Protein AF-A0A202DBT3-F1 (afdb_monomer)

Nearest PDB structures (foldseek):
  5vqg-assembly1_A  TM=6.626E-01  e=3.355E+00  Bombyx mori
  7zi4-assembly1_D  TM=5.264E-01  e=2.955E+00  Homo sapiens
  6azi-assembly1_A  TM=3.205E-01  e=9.869E+00  Enterobacter cloacae subsp. cloacae ATCC 13047

Solvent-accessible surface area (backbone atoms only — not comparable to full-atom values): 6291 Å² total; per-residue (Å²): 127,62,64,45,69,50,96,78,48,96,52,72,24,64,43,65,65,55,47,73,66,34,89,42,49,41,86,74,48,72,48,81,28,92,92,41,78,60,69,13,31,38,32,26,36,40,54,51,101,83,35,79,46,77,45,79,41,60,42,59,84,50,49,92,78,52,94,69,87,85,59,94,45,82,46,83,91,40,95,85,49,86,58,41,93,79,36,94,84,50,82,65,80,64,95,58,93,73

Secondary structure (DSSP, 8-state):
--SEE-SSSS-EESSHHHHHH-TTEEEEEEE--SS-TTS-EEEEEEEETTEEEEEEEEGGGGGGG--SPPPS---TT-TT---GGG-TT--SPPSS--

Radius of gyration: 15.81 Å; Cα contacts (8 Å, |Δi|>4): 130; chains: 1; bounding box: 37×28×42 Å

Sequence (98 aa):
MPFKECTNCDAVWEKREDFLQDPYVLLVGYQVNYGDLNAGLFIFNHDTEACGTSLGLEAEKFTDMHEGSIFETQRVDAVDCPGYCDHKKMLDACHRQC

Mean predicted aligned error: 5.94 Å

Structure (mmCIF, N/CA/C/O backbone):
data_AF-A0A202DBT3-F1
#
_entry.id   AF-A0A202DBT3-F1
#
loop_
_atom_site.group_PDB
_atom_site.id
_atom_site.type_symbol
_atom_site.label_atom_id
_atom_site.label_alt_id
_atom_site.label_comp_id
_atom_site.label_asym_id
_atom_site.label_entity_id
_atom_site.label_seq_id
_atom_site.pdbx_PDB_ins_code
_atom_site.Cartn_x
_atom_site.Cartn_y
_atom_site.Cartn_z
_atom_site.occupancy
_atom_site.B_iso_or_equiv
_atom_site.auth_seq_id
_atom_site.auth_comp_id
_atom_site.auth_asym_id
_atom_site.auth_atom_id
_atom_site.pdbx_PDB_model_num
ATOM 1 N N . MET A 1 1 ? 0.471 13.466 14.879 1.00 82.31 1 MET A N 1
ATOM 2 C CA . MET A 1 1 ? -0.599 13.159 13.911 1.00 82.31 1 MET A CA 1
ATOM 3 C C . MET A 1 1 ? -0.635 11.651 13.791 1.00 82.31 1 MET A C 1
ATOM 5 O O . MET A 1 1 ? 0.459 11.087 13.801 1.00 82.31 1 MET A O 1
ATOM 9 N N . PRO A 1 2 ? -1.820 11.027 13.750 1.00 93.31 2 PRO A N 1
ATOM 10 C CA . PRO A 1 2 ? -1.914 9.582 13.598 1.00 93.31 2 PRO A CA 1
ATOM 11 C C . PRO A 1 2 ? -1.334 9.155 12.250 1.00 93.31 2 PRO A C 1
ATOM 13 O O . PRO A 1 2 ? -1.299 9.938 11.295 1.00 93.31 2 PRO A O 1
ATOM 16 N N . PHE A 1 3 ? -0.863 7.915 12.178 1.00 95.75 3 PHE A N 1
ATOM 17 C CA . PHE A 1 3 ? -0.342 7.337 10.946 1.00 95.75 3 PHE A CA 1
ATOM 18 C C . PHE A 1 3 ? -1.427 7.242 9.864 1.00 95.75 3 PHE A C 1
ATOM 20 O O . PHE A 1 3 ? -1.191 7.619 8.711 1.00 95.75 3 PHE A O 1
ATOM 27 N N . LYS A 1 4 ? -2.619 6.756 10.231 1.00 95.75 4 LYS A N 1
ATOM 28 C CA . LYS A 1 4 ? -3.769 6.661 9.330 1.00 95.75 4 LYS A CA 1
ATOM 29 C C . LYS A 1 4 ? -5.076 6.770 10.107 1.00 95.75 4 LYS A C 1
ATOM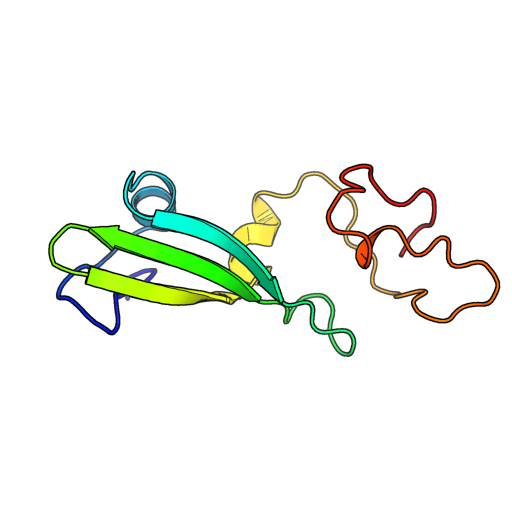 31 O O . LYS A 1 4 ? -5.204 6.247 11.207 1.00 95.75 4 LYS A O 1
ATOM 36 N N . GLU A 1 5 ? -6.062 7.393 9.481 1.00 96.75 5 GLU A N 1
ATOM 37 C CA . GLU A 1 5 ? -7.454 7.391 9.924 1.00 96.75 5 GLU A CA 1
ATOM 38 C C . GLU A 1 5 ? -8.308 6.749 8.828 1.00 96.75 5 GLU A C 1
ATOM 40 O O . GLU A 1 5 ? -8.072 6.963 7.628 1.00 96.75 5 GLU A O 1
ATOM 45 N N . CYS A 1 6 ? -9.273 5.924 9.227 1.00 96.06 6 CYS A N 1
ATOM 46 C CA . CYS A 1 6 ? -10.240 5.368 8.298 1.00 96.06 6 CYS A CA 1
ATOM 47 C C . CYS A 1 6 ? -11.209 6.470 7.858 1.00 96.06 6 CYS A C 1
ATOM 49 O O . CYS A 1 6 ? -11.776 7.185 8.674 1.00 96.06 6 CYS A O 1
ATOM 51 N N . THR A 1 7 ? -11.449 6.5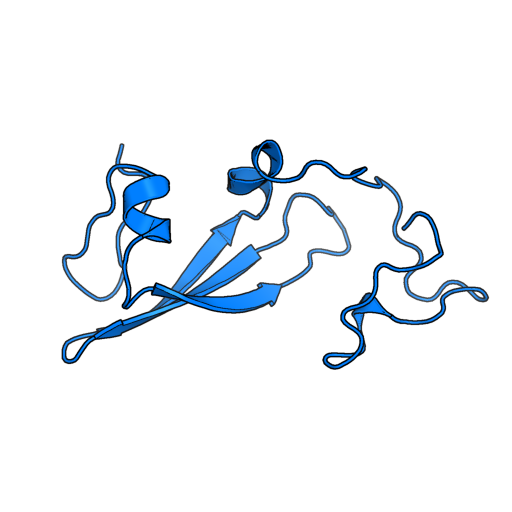97 6.556 1.00 93.19 7 THR A N 1
ATOM 52 C CA . THR A 1 7 ? -12.370 7.615 6.023 1.00 93.19 7 THR A CA 1
ATOM 53 C C . THR A 1 7 ? -13.844 7.228 6.145 1.00 93.19 7 THR A C 1
ATOM 55 O O . THR A 1 7 ? -14.711 8.047 5.851 1.00 93.19 7 THR A O 1
ATOM 58 N N . ASN A 1 8 ? -14.132 5.983 6.532 1.00 95.94 8 ASN A N 1
ATOM 59 C CA . ASN A 1 8 ? -15.483 5.421 6.559 1.00 95.94 8 ASN A CA 1
ATOM 60 C C . ASN A 1 8 ? -15.959 5.014 7.965 1.00 95.94 8 ASN A C 1
ATOM 62 O O . ASN A 1 8 ? -17.151 4.808 8.164 1.00 95.94 8 ASN A O 1
ATOM 66 N N . CYS A 1 9 ? -15.058 4.885 8.940 1.00 95.06 9 CYS A N 1
ATOM 67 C CA . CYS A 1 9 ? -15.403 4.571 10.328 1.00 95.06 9 CYS A CA 1
ATOM 68 C C . CYS A 1 9 ? -14.441 5.282 11.284 1.00 95.06 9 CYS A C 1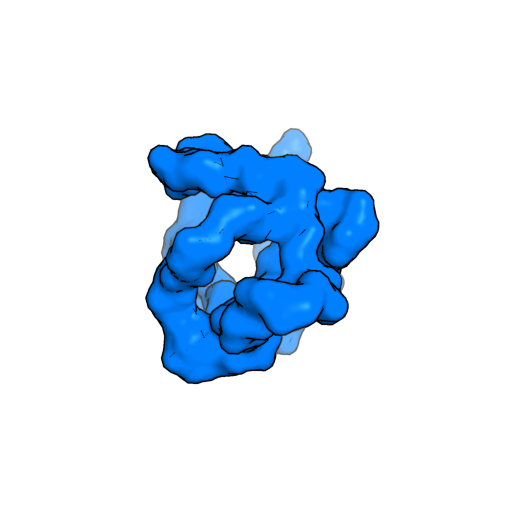
ATOM 70 O O . CYS A 1 9 ? -13.418 5.799 10.851 1.00 95.06 9 CYS A O 1
ATOM 72 N N . ASP A 1 10 ? -14.710 5.229 12.586 1.00 94.31 10 ASP A N 1
ATOM 73 C CA . ASP A 1 10 ? -13.927 5.948 13.605 1.00 94.31 10 ASP A CA 1
ATOM 74 C C . ASP A 1 10 ? -12.587 5.270 13.969 1.00 94.31 10 ASP A C 1
ATOM 76 O O . ASP A 1 10 ? -12.023 5.517 15.035 1.00 94.31 10 ASP A O 1
ATOM 80 N N . ALA A 1 11 ? -12.076 4.377 13.114 1.00 96.31 11 ALA A N 1
ATOM 81 C CA . ALA A 1 11 ? -10.816 3.686 13.366 1.00 96.31 11 ALA A CA 1
ATOM 82 C C . ALA A 1 11 ? -9.630 4.623 13.110 1.00 96.31 11 ALA A C 1
ATOM 84 O O . ALA A 1 11 ? -9.519 5.237 12.043 1.00 96.31 11 ALA A O 1
ATOM 85 N N . VAL A 1 12 ? -8.729 4.690 14.087 1.00 97.19 12 VAL A N 1
ATOM 86 C CA . VAL A 1 12 ? -7.519 5.510 14.055 1.00 97.19 12 VAL A CA 1
ATOM 87 C C . VAL A 1 12 ? -6.332 4.631 14.414 1.00 97.19 12 VAL A C 1
ATOM 89 O O . VAL A 1 12 ? -6.331 3.975 15.455 1.00 97.19 12 VAL A O 1
ATOM 92 N N . TRP A 1 13 ? -5.313 4.641 13.560 1.00 97.69 13 TRP A N 1
ATOM 93 C CA . TRP A 1 13 ? -4.048 3.954 13.790 1.00 97.69 13 TRP A CA 1
ATOM 94 C C . TRP A 1 13 ? -2.973 5.001 14.064 1.00 97.69 13 TRP A C 1
ATOM 96 O O . TRP A 1 13 ? -2.582 5.764 13.177 1.00 97.69 13 TRP A O 1
ATOM 106 N N . GLU A 1 14 ? -2.512 5.059 15.313 1.00 97.62 14 GLU A N 1
ATOM 107 C CA . GLU A 1 14 ? -1.527 6.049 15.756 1.00 97.62 14 GLU A CA 1
ATOM 108 C C . GLU A 1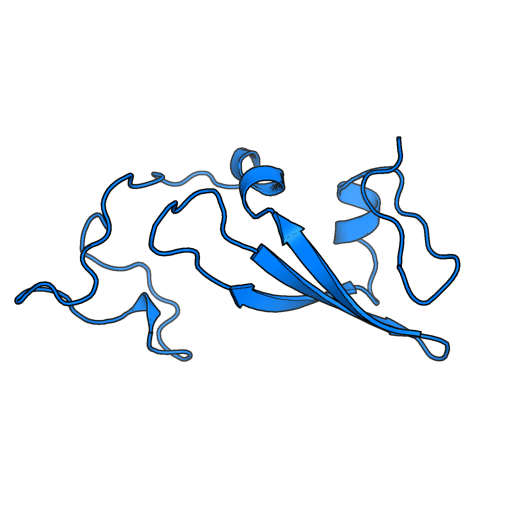 14 ? -0.150 5.762 15.164 1.00 97.62 14 GLU A C 1
ATOM 110 O O . GLU A 1 14 ? 0.536 6.677 14.701 1.00 97.62 14 GLU A O 1
ATOM 115 N N . LYS A 1 15 ? 0.239 4.485 15.134 1.00 96.56 15 LYS A N 1
ATOM 116 C CA . LYS A 1 15 ? 1.504 4.028 14.565 1.00 96.56 15 LYS A CA 1
ATOM 117 C C . LYS A 1 15 ? 1.275 3.131 13.359 1.00 96.56 15 LYS A C 1
ATOM 119 O O . LYS A 1 15 ? 0.233 2.496 13.204 1.00 96.56 15 LYS A O 1
ATOM 124 N N . ARG A 1 16 ? 2.299 3.038 12.512 1.00 95.88 16 ARG A N 1
ATOM 125 C CA . ARG A 1 16 ? 2.297 2.133 11.360 1.00 95.88 16 ARG A CA 1
ATOM 126 C C . ARG A 1 16 ? 2.174 0.675 11.795 1.00 95.88 16 ARG A C 1
ATOM 128 O O . ARG A 1 16 ? 1.501 -0.100 11.128 1.00 95.88 16 ARG A O 1
ATOM 135 N N . GLU A 1 17 ? 2.794 0.308 12.912 1.00 95.56 17 GLU A N 1
ATOM 136 C CA . GLU A 1 17 ? 2.713 -1.044 13.463 1.00 95.56 17 GLU A CA 1
ATOM 137 C C . GLU A 1 17 ? 1.277 -1.394 13.862 1.00 95.56 17 GLU A C 1
ATOM 139 O O . GLU A 1 17 ? 0.842 -2.505 13.584 1.00 95.56 17 GLU A O 1
ATOM 144 N N . ASP A 1 18 ? 0.526 -0.437 14.421 1.00 97.06 18 ASP A N 1
ATOM 145 C CA . ASP A 1 18 ? -0.885 -0.633 14.773 1.00 97.06 18 ASP A CA 1
ATOM 146 C C . ASP A 1 18 ? -1.722 -0.914 13.513 1.00 97.06 18 ASP A C 1
ATOM 148 O O . ASP A 1 18 ? -2.567 -1.803 13.518 1.00 97.06 18 ASP A O 1
ATOM 152 N N . PHE A 1 19 ? -1.450 -0.197 12.415 1.00 97.00 19 PHE A N 1
ATOM 153 C CA . PHE A 1 19 ? -2.107 -0.407 11.119 1.00 97.00 19 PHE A CA 1
ATOM 154 C C . PHE A 1 19 ? -1.773 -1.772 10.504 1.00 97.00 19 PHE A C 1
ATOM 156 O O . PHE A 1 19 ? -2.650 -2.447 9.977 1.00 97.00 19 PHE A O 1
ATOM 163 N N . LEU A 1 20 ? -0.504 -2.188 10.563 1.00 94.56 20 LEU A N 1
ATOM 164 C CA . LEU A 1 20 ? -0.038 -3.446 9.967 1.00 94.56 20 LEU A CA 1
ATOM 165 C C . LEU A 1 20 ? -0.402 -4.690 10.789 1.00 94.56 20 LEU A C 1
ATOM 167 O O . LEU A 1 20 ? -0.399 -5.794 10.249 1.00 94.56 20 LEU A O 1
ATOM 171 N N . GLN A 1 21 ? -0.664 -4.533 12.088 1.00 96.12 21 GLN A N 1
ATOM 172 C CA . GLN A 1 21 ? -1.083 -5.621 12.975 1.00 96.12 21 GLN A CA 1
ATOM 173 C C . GLN A 1 21 ? -2.604 -5.787 13.050 1.00 96.12 21 GLN A C 1
ATOM 175 O O . GLN A 1 21 ? -3.069 -6.776 13.618 1.00 96.12 21 GLN A O 1
ATOM 180 N N . ASP A 1 22 ? -3.374 -4.848 12.498 1.00 97.06 22 ASP A N 1
ATOM 181 C CA . ASP A 1 22 ? -4.829 -4.924 12.481 1.00 97.06 22 ASP A CA 1
ATOM 182 C C . ASP A 1 22 ? -5.296 -6.084 11.577 1.00 97.06 22 ASP A C 1
ATOM 184 O O . ASP A 1 22 ? -5.074 -6.050 10.364 1.00 97.06 22 ASP A O 1
ATOM 188 N N . PRO A 1 23 ? -5.957 -7.121 12.130 1.00 96.75 23 PRO A N 1
ATOM 189 C CA . PRO A 1 23 ? -6.373 -8.289 11.355 1.00 96.75 23 PRO A CA 1
ATOM 190 C C . PRO A 1 23 ? -7.463 -7.979 10.320 1.00 96.75 23 PRO A C 1
ATOM 192 O O . PRO A 1 23 ? -7.705 -8.802 9.437 1.00 96.75 23 PRO A O 1
ATOM 195 N N . TYR A 1 24 ? -8.122 -6.824 10.424 1.00 97.12 24 TYR A N 1
ATOM 196 C CA . TYR A 1 24 ? -9.149 -6.380 9.486 1.00 97.12 24 TYR A CA 1
ATOM 197 C C . TYR A 1 24 ? -8.590 -5.479 8.383 1.00 97.12 24 TYR A C 1
ATOM 199 O O . TYR A 1 24 ? -9.331 -5.089 7.479 1.00 97.12 24 TYR A O 1
ATOM 207 N N . VAL A 1 25 ? -7.294 -5.154 8.427 1.00 97.06 25 VAL A N 1
ATOM 208 C CA . VAL A 1 25 ? -6.592 -4.416 7.378 1.00 97.06 25 VAL A CA 1
ATOM 209 C C . VAL A 1 25 ? -5.841 -5.402 6.486 1.00 97.06 25 VAL A C 1
ATOM 211 O O . VAL A 1 25 ? -4.871 -6.039 6.887 1.00 97.06 25 VAL A O 1
ATOM 214 N N . LEU A 1 26 ? -6.279 -5.524 5.235 1.00 95.44 26 LEU A N 1
ATOM 215 C CA . LEU A 1 26 ? -5.738 -6.484 4.274 1.00 95.44 26 LEU A CA 1
ATOM 216 C C . LEU A 1 26 ? -5.148 -5.760 3.070 1.00 95.44 26 LEU A C 1
ATOM 218 O O . LEU A 1 26 ? -5.847 -4.999 2.408 1.00 95.44 26 LEU A O 1
ATOM 222 N N . LEU A 1 27 ? -3.883 -6.026 2.737 1.00 93.44 27 LEU A N 1
ATOM 223 C CA . LEU A 1 27 ? -3.291 -5.549 1.486 1.00 93.44 27 LEU A CA 1
ATOM 224 C C . LEU A 1 27 ? -3.950 -6.274 0.305 1.00 93.44 27 LEU A C 1
ATOM 226 O O . LEU A 1 27 ? -3.823 -7.490 0.168 1.00 93.44 27 LEU A O 1
ATOM 230 N N . VAL A 1 28 ? -4.635 -5.528 -0.559 1.00 93.38 28 VAL A N 1
ATOM 231 C CA . VAL A 1 28 ? -5.383 -6.080 -1.703 1.00 93.38 28 VAL A CA 1
ATOM 232 C C . VAL A 1 28 ? -4.821 -5.656 -3.054 1.00 93.38 28 VAL A C 1
ATOM 234 O O . VAL A 1 28 ? -5.201 -6.216 -4.083 1.00 93.38 28 VAL A O 1
ATOM 237 N N . GLY A 1 29 ? -3.903 -4.692 -3.082 1.00 88.56 29 GLY A N 1
ATOM 238 C CA . GLY A 1 29 ? -3.272 -4.288 -4.324 1.00 88.56 29 GLY A CA 1
ATOM 239 C C . GLY A 1 29 ? -2.158 -3.272 -4.161 1.00 88.56 29 GLY A C 1
ATOM 240 O O . GLY A 1 29 ? -1.933 -2.703 -3.095 1.00 88.56 29 GLY A O 1
ATOM 241 N N . TYR A 1 30 ? -1.484 -3.034 -5.276 1.00 89.12 30 TYR A N 1
ATOM 242 C CA . TYR A 1 30 ? -0.509 -1.974 -5.450 1.00 89.12 30 TYR A CA 1
ATOM 243 C C . TYR A 1 30 ? -0.823 -1.259 -6.761 1.00 89.12 30 TYR A C 1
ATOM 245 O O . TYR A 1 30 ? -1.000 -1.899 -7.799 1.00 89.12 30 TYR A O 1
ATOM 253 N N . GLN A 1 31 ? -0.925 0.061 -6.701 1.00 88.75 31 GLN A N 1
ATOM 254 C CA . GLN A 1 31 ? -1.062 0.923 -7.858 1.00 88.75 31 GLN A CA 1
ATOM 255 C C . GLN A 1 31 ? 0.287 1.586 -8.111 1.00 88.7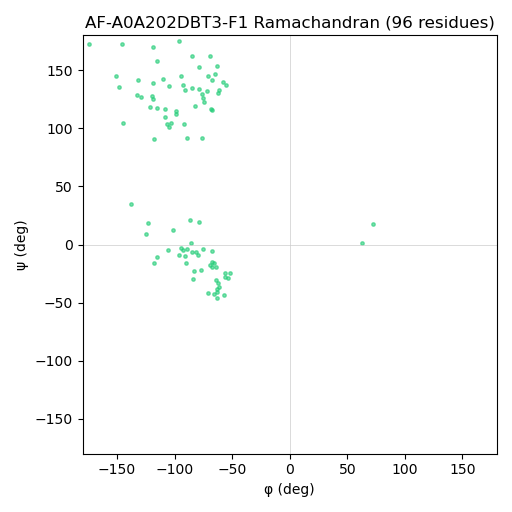5 31 GLN A C 1
ATOM 257 O O . GLN A 1 31 ? 0.691 2.505 -7.399 1.00 88.75 31 GLN A O 1
ATOM 262 N N . VAL A 1 32 ? 0.980 1.103 -9.135 1.00 83.50 32 VAL A N 1
ATOM 263 C CA . VAL A 1 32 ? 2.251 1.670 -9.578 1.00 83.50 32 VAL A CA 1
ATOM 264 C C . VAL A 1 32 ? 2.042 3.061 -10.176 1.00 83.50 32 VAL A C 1
ATOM 266 O O . VAL A 1 32 ? 1.070 3.312 -10.894 1.00 83.50 32 VAL A O 1
ATOM 269 N N . ASN A 1 33 ? 2.978 3.964 -9.900 1.00 83.56 33 ASN A N 1
ATOM 270 C CA . ASN A 1 33 ? 3.118 5.215 -10.628 1.00 83.56 33 ASN A CA 1
ATOM 271 C C . ASN A 1 33 ? 4.354 5.107 -11.528 1.00 83.56 33 ASN A C 1
ATOM 273 O O . ASN A 1 33 ? 5.487 5.177 -11.070 1.00 83.56 33 ASN A O 1
ATOM 277 N N . TYR A 1 34 ? 4.131 4.912 -12.826 1.00 76.44 34 TYR A N 1
ATOM 278 C CA . TYR A 1 34 ? 5.215 4.740 -13.798 1.00 76.44 34 TYR A CA 1
ATOM 279 C C . TYR A 1 34 ? 6.041 6.017 -14.035 1.00 76.44 34 TYR A C 1
ATOM 281 O O . TYR A 1 34 ? 7.138 5.941 -14.578 1.00 76.44 34 TYR A O 1
ATOM 289 N N . GLY A 1 35 ? 5.526 7.197 -13.671 1.00 78.38 35 GLY A N 1
ATOM 290 C CA . GLY A 1 35 ? 6.261 8.462 -13.785 1.00 78.38 35 GLY A CA 1
ATOM 291 C C . GLY A 1 35 ? 7.188 8.734 -12.600 1.00 78.38 35 GLY A C 1
ATOM 292 O O . GLY A 1 35 ? 8.222 9.373 -12.772 1.00 78.38 35 GLY A O 1
ATOM 293 N N . ASP A 1 36 ? 6.825 8.235 -11.419 1.00 81.56 36 ASP A N 1
ATOM 294 C CA . ASP A 1 36 ? 7.607 8.323 -10.188 1.00 81.56 36 ASP A CA 1
ATOM 295 C C . ASP A 1 36 ? 7.411 7.038 -9.379 1.00 81.56 36 ASP A C 1
ATOM 297 O O . ASP A 1 36 ? 6.369 6.828 -8.756 1.00 81.56 36 ASP A O 1
ATOM 301 N N . LEU A 1 37 ? 8.432 6.179 -9.393 1.00 77.25 37 LEU A N 1
ATOM 302 C CA . LEU A 1 37 ? 8.382 4.845 -8.795 1.00 77.25 37 LEU A CA 1
ATOM 303 C C . LEU A 1 37 ? 8.198 4.874 -7.266 1.00 77.25 37 LEU A C 1
ATOM 305 O O . LEU A 1 37 ? 7.720 3.892 -6.697 1.00 77.25 37 LEU A O 1
ATOM 309 N N . ASN A 1 38 ? 8.497 5.997 -6.602 1.00 78.75 38 ASN A N 1
ATOM 310 C CA . ASN A 1 38 ? 8.253 6.167 -5.166 1.00 78.75 38 ASN A CA 1
ATOM 311 C C . ASN A 1 38 ? 6.808 6.590 -4.863 1.00 78.75 38 ASN A C 1
ATOM 313 O O . ASN A 1 38 ? 6.293 6.316 -3.779 1.00 78.75 38 ASN A O 1
ATOM 317 N N . ALA A 1 39 ? 6.119 7.190 -5.836 1.00 84.81 39 ALA A N 1
ATOM 318 C CA . ALA A 1 39 ? 4.759 7.711 -5.699 1.00 84.81 39 ALA A CA 1
ATOM 319 C C . ALA A 1 39 ? 3.662 6.659 -5.963 1.00 84.81 39 ALA A C 1
ATOM 321 O O . ALA A 1 39 ? 2.524 7.005 -6.298 1.00 84.81 39 ALA A O 1
ATOM 322 N N . GLY A 1 40 ? 3.991 5.368 -5.856 1.00 89.31 40 GLY A N 1
ATOM 323 C CA . GLY A 1 40 ? 3.005 4.290 -5.902 1.00 89.31 40 GLY A CA 1
ATOM 324 C C . GLY A 1 40 ? 2.104 4.275 -4.663 1.00 89.31 40 GLY A C 1
ATOM 325 O O . GLY A 1 40 ? 2.444 4.833 -3.619 1.00 89.31 40 GLY A O 1
ATOM 326 N N . LEU A 1 41 ? 0.959 3.600 -4.760 1.00 93.69 41 LEU A N 1
ATOM 327 C CA . LEU A 1 41 ? 0.019 3.435 -3.651 1.00 93.69 41 LEU A CA 1
ATOM 328 C C . LEU A 1 41 ? -0.170 1.959 -3.314 1.00 93.69 41 LEU A C 1
ATOM 330 O O . LEU A 1 41 ? -0.546 1.164 -4.174 1.00 93.69 41 LEU A O 1
ATOM 334 N N . PHE A 1 42 ? 0.004 1.597 -2.049 1.00 93.00 42 PHE A N 1
ATOM 335 C CA . PHE A 1 42 ? -0.560 0.362 -1.521 1.00 93.00 42 PHE A CA 1
ATOM 336 C C . PHE A 1 42 ? -2.045 0.560 -1.235 1.00 93.00 42 PHE A C 1
ATOM 338 O O . PHE A 1 42 ? -2.451 1.563 -0.644 1.00 93.00 42 PHE A O 1
ATOM 345 N N . ILE A 1 43 ? -2.849 -0.408 -1.664 1.00 95.19 43 ILE A N 1
ATOM 346 C CA . ILE A 1 43 ? -4.294 -0.419 -1.475 1.00 95.19 43 ILE A CA 1
ATOM 347 C C . ILE A 1 43 ? -4.626 -1.487 -0.446 1.00 95.19 43 ILE A C 1
ATOM 349 O O . ILE A 1 43 ? -4.412 -2.678 -0.681 1.00 95.19 43 ILE A O 1
ATOM 353 N N . PHE A 1 44 ? -5.172 -1.051 0.680 1.00 96.38 44 PHE A N 1
ATOM 354 C CA . PHE A 1 44 ? -5.635 -1.917 1.750 1.00 96.38 44 PHE A CA 1
ATOM 355 C C . PHE A 1 44 ? -7.155 -1.889 1.816 1.00 96.38 44 PHE A C 1
ATOM 357 O O . PHE A 1 44 ? -7.749 -0.831 1.649 1.00 96.38 44 PHE A O 1
ATOM 364 N N . ASN A 1 45 ? -7.793 -3.012 2.104 1.00 96.56 45 ASN A N 1
ATOM 365 C CA . ASN A 1 45 ? -9.175 -3.010 2.560 1.00 96.56 45 ASN A CA 1
ATOM 366 C C . ASN A 1 45 ? -9.193 -2.983 4.082 1.00 96.56 45 ASN A C 1
ATOM 368 O O . ASN A 1 45 ? -8.416 -3.698 4.705 1.00 96.56 45 ASN A O 1
ATOM 372 N N . HIS A 1 46 ? -10.079 -2.175 4.654 1.00 97.25 46 HIS A N 1
ATOM 373 C CA . HIS A 1 46 ? -10.449 -2.267 6.059 1.00 97.25 46 HIS A CA 1
ATOM 374 C C . HIS A 1 46 ? -11.837 -2.904 6.126 1.00 97.25 46 HIS A C 1
ATOM 376 O O . HIS A 1 46 ? -12.831 -2.241 5.821 1.00 97.25 46 HIS A O 1
ATOM 382 N N . ASP A 1 47 ? -11.863 -4.196 6.451 1.00 95.88 47 ASP A N 1
ATOM 383 C CA . ASP A 1 47 ? -13.028 -5.074 6.337 1.00 95.88 47 ASP A CA 1
ATOM 384 C C . ASP A 1 47 ? -13.439 -5.598 7.719 1.00 95.88 47 ASP A C 1
ATOM 386 O O . ASP A 1 47 ? -12.934 -6.603 8.214 1.00 95.88 47 ASP A O 1
ATOM 390 N N . THR A 1 48 ? -14.336 -4.864 8.367 1.00 94.81 48 THR A N 1
ATOM 391 C CA . THR A 1 48 ? -14.992 -5.224 9.629 1.00 94.81 48 THR A CA 1
ATOM 392 C C . THR A 1 48 ? -16.498 -5.313 9.394 1.00 94.81 48 THR A C 1
ATOM 394 O O . THR A 1 48 ? -17.015 -4.830 8.390 1.00 94.81 48 THR A O 1
ATOM 397 N N . GLU A 1 49 ? -17.262 -5.822 10.361 1.00 93.25 49 GLU A N 1
ATOM 398 C CA . GLU A 1 49 ? -18.732 -5.827 10.257 1.00 93.25 49 GLU A CA 1
ATOM 399 C C . GLU A 1 49 ? -19.342 -4.425 10.034 1.00 93.25 49 GLU A C 1
ATOM 401 O O . GLU A 1 49 ? -20.432 -4.305 9.477 1.00 93.25 49 GLU A O 1
ATOM 406 N N . ALA A 1 50 ? -18.640 -3.362 10.445 1.00 92.31 50 ALA A N 1
ATOM 407 C CA . ALA A 1 50 ? -19.089 -1.976 10.339 1.00 92.31 50 ALA A CA 1
ATOM 408 C C . ALA A 1 50 ? -18.383 -1.166 9.231 1.00 92.31 50 ALA A C 1
ATOM 410 O O . ALA A 1 50 ? -18.733 -0.005 9.013 1.00 92.31 50 ALA A O 1
ATOM 411 N N . CYS A 1 51 ? -17.388 -1.727 8.536 1.00 94.88 51 CYS A N 1
ATOM 412 C CA . CYS A 1 51 ? -16.575 -1.002 7.559 1.00 94.88 51 CYS A CA 1
ATOM 413 C C . CYS A 1 51 ? -16.110 -1.929 6.434 1.00 94.88 51 CYS A C 1
ATOM 415 O O . CYS A 1 51 ? -15.624 -3.010 6.712 1.00 94.88 51 CYS A O 1
ATOM 417 N N . GLY A 1 52 ? -16.200 -1.488 5.179 1.00 93.69 52 GLY A N 1
ATOM 418 C CA . GLY A 1 52 ? -15.703 -2.236 4.013 1.00 93.69 52 GLY A CA 1
ATOM 419 C C . GLY A 1 52 ? -14.986 -1.326 3.020 1.00 93.69 52 GLY A C 1
ATOM 420 O O . GLY A 1 52 ? -15.160 -1.460 1.810 1.00 93.69 52 GLY A O 1
ATOM 421 N N . THR A 1 53 ? -14.279 -0.313 3.528 1.00 96.38 53 THR A N 1
ATOM 422 C CA . THR A 1 53 ? -13.646 0.710 2.686 1.00 96.38 53 THR A CA 1
ATOM 423 C C . THR A 1 53 ? -12.276 0.266 2.187 1.00 96.38 53 THR A C 1
ATOM 425 O O . THR A 1 53 ? -11.640 -0.617 2.765 1.00 96.38 53 THR A O 1
ATOM 428 N N . SER A 1 54 ? -11.787 0.943 1.151 1.00 96.50 54 SER A N 1
ATOM 429 C CA . SER A 1 54 ? -10.405 0.824 0.696 1.00 96.50 54 SER A CA 1
ATOM 430 C C . SER A 1 54 ? -9.597 2.053 1.112 1.00 96.50 54 SER A C 1
ATOM 432 O O . SER A 1 54 ? -10.032 3.197 0.977 1.00 96.50 54 SER A O 1
ATOM 434 N N . LEU A 1 55 ? -8.390 1.811 1.604 1.00 96.44 55 LEU A N 1
ATOM 435 C CA . LEU A 1 55 ? -7.437 2.796 2.082 1.00 96.44 55 LEU A CA 1
ATOM 436 C C . LEU A 1 55 ? -6.202 2.768 1.180 1.00 96.44 55 LEU A C 1
ATOM 438 O O . LEU A 1 55 ? -5.492 1.768 1.111 1.00 96.44 55 LEU A O 1
ATOM 442 N N . GLY A 1 56 ? -5.935 3.888 0.511 1.00 95.12 56 GLY A N 1
ATOM 443 C CA . GLY A 1 56 ? -4.664 4.123 -0.171 1.00 95.12 56 GLY A CA 1
ATOM 444 C C . GLY A 1 56 ? -3.620 4.684 0.795 1.00 95.12 56 GLY A C 1
ATOM 445 O O . GLY A 1 56 ? -3.926 5.598 1.576 1.00 95.12 56 GLY A O 1
ATOM 446 N N . LEU A 1 57 ? -2.405 4.142 0.746 1.00 94.94 57 LEU A N 1
ATOM 447 C CA . LEU A 1 57 ? -1.223 4.700 1.400 1.00 94.94 57 LEU A CA 1
ATOM 448 C C . LEU A 1 57 ? -0.056 4.753 0.419 1.00 94.94 57 LEU A C 1
ATOM 450 O O . LEU A 1 57 ? 0.138 3.837 -0.375 1.00 94.94 57 LEU A O 1
ATOM 454 N N . GLU A 1 58 ? 0.726 5.819 0.506 1.00 93.00 58 GLU A N 1
ATOM 455 C CA . GLU A 1 58 ? 1.928 6.016 -0.293 1.00 93.00 58 GLU A CA 1
ATOM 456 C C . GLU A 1 58 ? 2.955 4.922 0.014 1.00 93.00 58 GLU A C 1
ATOM 458 O O . GLU A 1 58 ? 3.256 4.641 1.177 1.00 93.00 58 GLU A O 1
ATOM 463 N N . ALA A 1 59 ? 3.491 4.292 -1.031 1.00 90.12 59 ALA A N 1
ATOM 4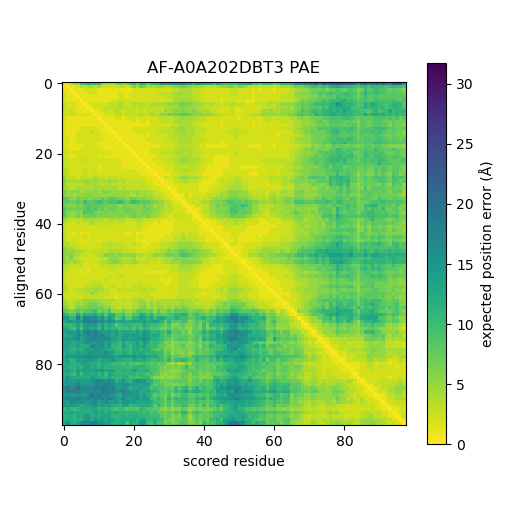64 C CA . ALA A 1 59 ? 4.440 3.191 -0.899 1.00 90.12 59 ALA A CA 1
ATOM 465 C C . ALA A 1 59 ? 5.749 3.632 -0.227 1.00 90.12 59 ALA A C 1
ATOM 467 O O . ALA A 1 59 ? 6.345 2.859 0.524 1.00 90.12 59 ALA A O 1
ATOM 468 N N . GLU A 1 60 ? 6.143 4.897 -0.410 1.00 88.69 60 GLU A N 1
ATOM 469 C CA . GLU A 1 60 ? 7.309 5.501 0.244 1.00 88.69 60 GLU A CA 1
ATOM 470 C C . GLU A 1 60 ? 7.297 5.354 1.777 1.00 88.69 60 GLU A C 1
ATOM 472 O O . GLU A 1 60 ? 8.358 5.211 2.388 1.00 88.69 60 GLU A O 1
ATOM 477 N N . LYS A 1 61 ? 6.106 5.284 2.399 1.00 89.75 61 LYS A N 1
ATOM 478 C CA . LYS A 1 61 ? 5.926 5.121 3.855 1.00 89.75 61 LYS A CA 1
ATOM 479 C C . LYS A 1 61 ? 6.374 3.761 4.387 1.00 89.75 61 LYS A C 1
ATOM 481 O O . LYS A 1 61 ? 6.334 3.548 5.599 1.00 89.75 61 LYS A O 1
ATOM 486 N N . PHE A 1 62 ? 6.755 2.844 3.504 1.00 88.81 62 PHE A N 1
ATOM 487 C CA . PHE A 1 62 ? 7.189 1.488 3.831 1.00 88.81 62 PHE A CA 1
ATOM 488 C C . PHE A 1 62 ? 8.577 1.165 3.257 1.00 88.81 62 PHE A C 1
ATOM 490 O O . PHE A 1 62 ? 9.004 0.013 3.301 1.00 88.81 62 PHE A O 1
ATOM 497 N N . THR A 1 63 ? 9.291 2.152 2.707 1.00 83.81 63 THR A N 1
ATOM 498 C CA . THR A 1 63 ? 10.602 1.941 2.062 1.00 83.81 63 THR A CA 1
ATOM 499 C C . THR A 1 63 ? 11.666 1.417 3.022 1.00 83.81 63 THR A C 1
ATOM 501 O O . THR A 1 63 ? 12.485 0.594 2.633 1.00 83.81 63 THR A O 1
ATOM 504 N N . ASP A 1 64 ? 11.614 1.809 4.293 1.00 87.75 64 ASP A N 1
ATOM 505 C CA . ASP A 1 64 ? 12.487 1.313 5.362 1.00 87.75 64 ASP A CA 1
ATOM 506 C C . ASP A 1 64 ? 12.277 -0.175 5.691 1.00 87.75 64 ASP A C 1
ATOM 508 O O . ASP A 1 64 ? 13.133 -0.786 6.326 1.00 87.75 64 ASP A O 1
ATOM 512 N N . MET A 1 65 ? 11.164 -0.771 5.250 1.00 85.75 65 MET A N 1
ATOM 513 C CA . MET A 1 65 ? 10.892 -2.206 5.383 1.00 85.75 65 MET A CA 1
ATOM 514 C C . MET A 1 65 ? 11.416 -3.022 4.189 1.00 85.75 65 MET A C 1
ATOM 516 O O . MET A 1 65 ? 11.298 -4.248 4.184 1.00 85.75 65 MET A O 1
ATOM 520 N N . HIS A 1 66 ? 11.966 -2.368 3.161 1.00 80.06 66 HIS A N 1
ATOM 521 C CA . HIS A 1 66 ? 12.511 -3.021 1.979 1.00 80.06 66 HIS A CA 1
ATOM 522 C C . HIS A 1 66 ? 14.037 -3.160 2.082 1.00 80.06 66 HIS A C 1
ATOM 524 O O . HIS A 1 66 ? 14.764 -2.174 2.055 1.00 80.06 66 HIS A O 1
ATOM 530 N N . GLU A 1 67 ? 14.537 -4.398 2.142 1.00 74.31 67 GLU A N 1
ATOM 531 C CA . GLU A 1 67 ? 15.985 -4.686 2.160 1.00 74.31 67 GLU A CA 1
ATOM 532 C C . GLU A 1 67 ? 16.618 -4.771 0.751 1.00 74.31 67 GLU A C 1
ATOM 534 O O . GLU A 1 67 ? 17.807 -5.062 0.613 1.00 74.31 67 GLU A O 1
ATOM 539 N N . GLY A 1 68 ? 15.836 -4.559 -0.312 1.00 73.44 68 GLY A N 1
ATOM 540 C CA . GLY A 1 68 ? 16.279 -4.676 -1.703 1.00 73.44 68 GLY A CA 1
ATOM 541 C C . GLY A 1 68 ? 16.693 -3.352 -2.351 1.00 73.44 68 GLY A C 1
ATOM 542 O O . GLY A 1 68 ? 16.593 -2.270 -1.775 1.00 73.44 68 GLY A O 1
ATOM 543 N N . SER A 1 69 ? 17.189 -3.441 -3.587 1.00 74.62 69 SER A N 1
ATOM 544 C CA . SER A 1 69 ? 17.518 -2.261 -4.389 1.00 74.62 69 SER A CA 1
ATOM 545 C C . SER A 1 69 ? 16.249 -1.597 -4.922 1.00 74.62 69 SER A C 1
ATOM 547 O O . SER A 1 69 ? 15.463 -2.239 -5.614 1.00 74.62 69 SER A O 1
ATOM 549 N N . ILE A 1 70 ? 16.096 -0.299 -4.663 1.00 73.00 70 ILE A N 1
ATOM 550 C CA . ILE A 1 70 ? 15.124 0.546 -5.361 1.00 73.00 70 ILE A CA 1
ATOM 551 C C . ILE A 1 70 ? 15.769 0.977 -6.681 1.00 73.00 70 ILE A C 1
ATOM 553 O O . ILE A 1 70 ? 16.831 1.602 -6.680 1.00 73.00 70 ILE A O 1
ATOM 557 N N . PHE A 1 71 ? 15.165 0.608 -7.808 1.00 77.75 71 PHE A N 1
ATOM 558 C CA . PHE A 1 71 ? 15.640 1.014 -9.129 1.00 77.75 71 PHE A CA 1
ATOM 559 C C . PHE A 1 71 ? 14.950 2.313 -9.550 1.00 77.75 71 PHE A C 1
ATOM 561 O O . PHE A 1 71 ? 13.738 2.442 -9.437 1.00 77.75 71 PHE A O 1
ATOM 568 N N . GLU A 1 72 ? 15.718 3.281 -10.049 1.00 73.31 72 GLU A N 1
ATOM 569 C CA . GLU A 1 72 ? 15.190 4.585 -10.492 1.00 73.31 72 GLU A CA 1
ATOM 570 C C . GLU A 1 72 ? 14.674 4.562 -11.941 1.00 73.31 72 GLU A C 1
ATOM 572 O O . GLU A 1 72 ? 14.128 5.544 -12.441 1.00 73.31 72 GLU A O 1
ATOM 577 N N . THR A 1 73 ? 14.870 3.449 -12.651 1.00 77.50 73 THR A N 1
ATOM 578 C CA . THR A 1 73 ? 14.597 3.338 -14.086 1.00 77.50 73 THR A CA 1
ATOM 579 C C . THR A 1 73 ? 13.592 2.240 -14.366 1.00 77.50 73 THR A C 1
ATOM 581 O O . THR A 1 73 ? 13.919 1.076 -14.189 1.00 77.50 73 THR A O 1
ATOM 584 N N . GLN A 1 74 ? 12.432 2.576 -14.926 1.00 78.75 74 GLN A N 1
ATOM 585 C CA . GLN A 1 7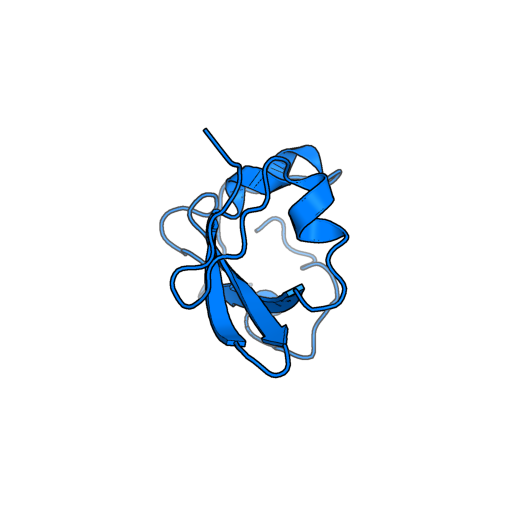4 ? 11.521 1.566 -15.460 1.00 78.75 74 GLN A CA 1
ATOM 586 C C . GLN A 1 74 ? 11.975 1.058 -16.835 1.00 78.75 74 GLN A C 1
ATOM 588 O O . GLN A 1 74 ? 12.603 1.775 -17.617 1.00 78.75 74 GLN A O 1
ATOM 593 N N . ARG A 1 75 ? 11.596 -0.179 -17.162 1.00 85.38 75 ARG A N 1
ATOM 594 C CA . ARG A 1 75 ? 11.796 -0.773 -18.498 1.00 85.38 75 ARG A CA 1
ATOM 595 C C . ARG A 1 75 ? 10.496 -1.258 -19.133 1.00 85.38 75 ARG A C 1
ATOM 597 O O . ARG A 1 75 ? 10.530 -2.079 -20.042 1.00 85.38 75 ARG A O 1
ATOM 604 N N . VAL A 1 76 ? 9.353 -0.781 -18.646 1.00 81.69 76 VAL A N 1
ATOM 605 C CA . VAL A 1 76 ? 8.044 -1.044 -19.260 1.00 81.69 76 VAL A CA 1
ATOM 606 C C . VAL A 1 76 ? 8.102 -0.611 -20.731 1.00 81.69 76 VAL A C 1
ATOM 608 O O . VAL A 1 76 ? 8.738 0.389 -21.053 1.00 81.69 76 VAL A O 1
ATOM 611 N N . ASP A 1 77 ? 7.541 -1.425 -21.624 1.00 83.19 77 ASP A N 1
ATOM 612 C CA . ASP A 1 77 ? 7.567 -1.254 -23.089 1.00 83.19 77 ASP A CA 1
ATOM 613 C C . ASP A 1 77 ? 8.947 -1.295 -23.778 1.00 83.19 77 ASP A C 1
ATOM 615 O O . ASP A 1 77 ? 9.032 -1.184 -25.005 1.00 83.19 77 ASP A O 1
ATOM 619 N N . ALA A 1 78 ? 10.046 -1.511 -23.046 1.00 86.06 78 ALA A N 1
ATOM 620 C CA . ALA A 1 78 ? 11.341 -1.764 -23.670 1.00 86.06 78 ALA A CA 1
ATOM 621 C C . ALA A 1 78 ? 11.313 -3.085 -24.458 1.00 86.06 78 ALA A C 1
ATOM 623 O O . ALA A 1 78 ? 10.697 -4.065 -24.040 1.00 86.06 78 ALA A O 1
ATOM 624 N N . VAL A 1 79 ? 12.057 -3.144 -25.569 1.00 88.56 79 VAL A N 1
ATOM 625 C CA . VAL A 1 79 ? 12.142 -4.340 -26.436 1.00 88.56 79 VAL A CA 1
ATOM 626 C C . VAL A 1 79 ? 12.585 -5.590 -25.664 1.00 88.56 79 VAL A C 1
ATOM 628 O O . VAL A 1 79 ? 12.226 -6.704 -26.034 1.00 88.56 79 VAL A O 1
ATOM 631 N N . ASP A 1 80 ? 13.359 -5.420 -24.591 1.00 88.56 80 ASP A N 1
ATOM 632 C CA . ASP A 1 80 ? 13.870 -6.506 -23.757 1.00 88.56 80 ASP A CA 1
ATOM 633 C C . ASP A 1 80 ? 13.107 -6.704 -22.434 1.00 88.56 80 ASP A C 1
ATOM 635 O O . ASP A 1 80 ? 13.588 -7.432 -21.556 1.00 88.56 80 ASP A O 1
ATOM 639 N N . CYS A 1 81 ? 11.940 -6.069 -22.283 1.00 89.94 81 CYS A N 1
ATOM 640 C CA . CYS A 1 81 ? 11.106 -6.173 -21.093 1.00 89.94 81 CYS A CA 1
ATOM 641 C C . CYS A 1 81 ? 10.379 -7.525 -21.036 1.00 89.94 81 CYS A C 1
ATOM 643 O O . CYS A 1 81 ? 9.603 -7.842 -21.938 1.00 89.94 81 CYS A O 1
ATOM 645 N N . PRO A 1 82 ? 10.564 -8.319 -19.967 1.00 87.94 82 PRO A N 1
ATOM 646 C CA . PRO A 1 82 ? 9.891 -9.608 -19.834 1.00 87.94 82 PRO A CA 1
ATOM 647 C C . PRO A 1 82 ? 8.444 -9.487 -19.320 1.00 87.94 82 PRO A C 1
ATOM 649 O O . PRO A 1 82 ? 7.746 -10.493 -19.236 1.00 87.94 82 PRO A O 1
ATOM 652 N N . GLY A 1 83 ? 7.996 -8.285 -18.932 1.00 86.94 83 GLY A N 1
ATOM 653 C CA . GLY A 1 83 ? 6.619 -8.018 -18.505 1.00 86.94 83 GLY A CA 1
ATOM 654 C C . GLY A 1 83 ? 6.229 -8.582 -17.135 1.00 86.94 83 GLY A C 1
ATOM 655 O O . GLY A 1 83 ? 5.042 -8.703 -16.858 1.00 86.94 83 GLY A O 1
ATOM 656 N N . TYR A 1 84 ? 7.180 -8.949 -16.268 1.00 87.62 84 TYR A N 1
ATOM 657 C CA . TYR A 1 84 ? 6.881 -9.635 -14.997 1.00 87.62 84 TYR A CA 1
ATOM 658 C C . TYR A 1 84 ? 5.916 -8.840 -14.105 1.00 87.62 84 TYR A C 1
ATOM 660 O O . TYR A 1 84 ? 4.955 -9.409 -13.599 1.00 87.62 84 TYR A O 1
ATOM 668 N N . CYS A 1 85 ? 6.120 -7.524 -13.981 1.00 80.38 85 CYS A N 1
ATOM 669 C CA . CYS A 1 85 ? 5.328 -6.654 -13.108 1.00 80.38 85 CYS A CA 1
ATOM 670 C C . CYS A 1 85 ? 3.859 -6.468 -13.534 1.00 80.38 85 CYS A C 1
ATOM 672 O O . CYS A 1 85 ? 3.041 -6.099 -12.697 1.00 80.38 85 CYS A O 1
ATOM 674 N N . ASP A 1 86 ? 3.506 -6.748 -14.792 1.00 78.94 86 ASP A N 1
ATOM 675 C CA . ASP A 1 86 ? 2.121 -6.664 -15.287 1.00 78.94 86 ASP A CA 1
ATOM 676 C C . ASP A 1 86 ? 1.359 -8.000 -15.122 1.00 78.94 86 ASP A C 1
ATOM 678 O O . ASP A 1 86 ? 0.127 -8.074 -15.140 1.00 78.94 86 ASP A O 1
ATOM 682 N N . HIS A 1 87 ? 2.081 -9.100 -14.887 1.00 80.31 87 HIS A N 1
ATOM 683 C CA . HIS A 1 87 ? 1.486 -10.423 -14.731 1.00 80.31 87 HIS A CA 1
ATOM 684 C C . HIS A 1 87 ? 1.171 -10.726 -13.263 1.00 80.31 87 HIS A C 1
ATOM 686 O O . HIS A 1 87 ? 2.028 -11.165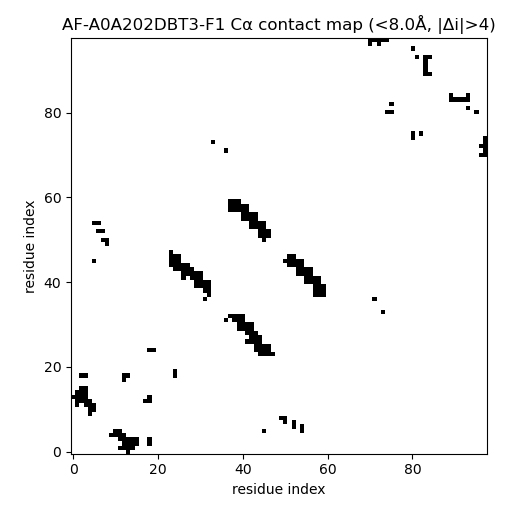 -12.509 1.00 80.31 87 HIS A O 1
ATOM 692 N N . LYS A 1 88 ? -0.108 -10.640 -12.875 1.00 73.75 88 LYS A N 1
ATOM 693 C CA . LYS A 1 88 ? -0.587 -10.867 -11.487 1.00 73.75 88 LYS A CA 1
ATOM 694 C C . LYS A 1 88 ? -0.146 -12.174 -10.810 1.00 73.75 88 LYS A C 1
ATOM 696 O O . LYS A 1 88 ? -0.196 -12.274 -9.591 1.00 73.75 88 LYS A O 1
ATOM 701 N N . LYS A 1 89 ? 0.186 -13.207 -11.589 1.00 79.81 89 LYS A N 1
ATOM 702 C CA . LYS A 1 89 ? 0.634 -14.513 -11.072 1.00 79.81 89 LYS A CA 1
ATOM 703 C C . LYS A 1 89 ? 2.159 -14.651 -11.023 1.00 79.81 89 LYS A C 1
ATOM 705 O O . LYS A 1 89 ? 2.646 -15.641 -10.491 1.00 79.81 89 LYS A O 1
ATOM 710 N N . MET A 1 90 ? 2.891 -13.702 -11.603 1.00 79.25 90 MET A N 1
ATOM 711 C CA . MET A 1 90 ? 4.346 -13.664 -11.612 1.00 79.25 90 MET A CA 1
ATOM 712 C C . MET A 1 90 ? 4.810 -12.908 -10.368 1.00 79.25 90 MET A C 1
ATOM 714 O O . MET A 1 90 ? 4.876 -11.684 -10.361 1.00 79.25 90 MET A O 1
ATOM 718 N N . LEU A 1 91 ? 5.057 -13.655 -9.294 1.00 77.94 91 LEU A N 1
ATOM 719 C CA . LEU A 1 91 ? 5.493 -13.097 -8.008 1.00 77.94 91 LEU A CA 1
ATOM 720 C C . LEU A 1 91 ? 7.021 -13.068 -7.866 1.00 77.94 91 LEU A C 1
ATOM 722 O O . LEU A 1 91 ? 7.536 -12.551 -6.878 1.00 77.94 91 LEU A O 1
ATOM 726 N N . ASP A 1 92 ? 7.741 -13.628 -8.839 1.00 79.94 92 ASP A N 1
ATOM 727 C CA . ASP A 1 92 ? 9.198 -13.601 -8.875 1.00 79.94 92 ASP A CA 1
ATOM 728 C C . ASP A 1 92 ? 9.712 -12.194 -9.188 1.00 79.94 92 ASP A C 1
ATOM 730 O O . ASP A 1 92 ? 9.142 -11.461 -10.003 1.00 79.94 92 ASP A O 1
ATOM 734 N N . ALA A 1 93 ? 10.846 -11.837 -8.583 1.00 78.88 93 ALA A N 1
ATOM 735 C CA . ALA A 1 93 ? 11.541 -10.603 -8.914 1.00 78.88 93 ALA A CA 1
ATOM 736 C C . ALA A 1 93 ? 11.905 -10.572 -10.408 1.00 78.88 93 ALA A 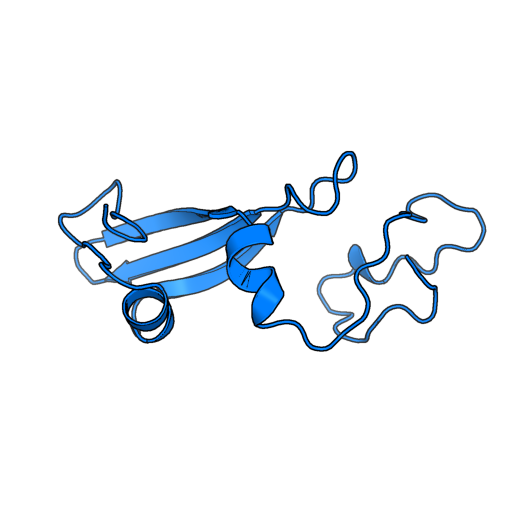C 1
ATOM 738 O O . ALA A 1 93 ? 12.347 -11.572 -10.987 1.00 78.88 93 ALA A O 1
ATOM 739 N N . CYS A 1 94 ? 11.751 -9.406 -11.037 1.00 86.00 94 CYS A N 1
ATOM 740 C CA . CYS A 1 94 ? 12.204 -9.222 -12.408 1.00 86.00 94 CYS A CA 1
ATOM 741 C C . CYS A 1 94 ? 13.724 -9.434 -12.472 1.00 86.00 94 CYS A C 1
ATOM 743 O O . CYS A 1 94 ? 14.478 -8.875 -11.681 1.00 86.00 94 CYS A O 1
ATOM 745 N N . HIS A 1 95 ? 14.194 -10.219 -13.442 1.00 87.12 95 HIS A N 1
ATOM 746 C CA . HIS A 1 95 ? 15.631 -10.434 -13.648 1.00 87.12 95 HIS A CA 1
ATOM 747 C C . HIS A 1 95 ? 16.324 -9.228 -14.310 1.00 87.12 95 HIS A C 1
ATOM 749 O O . HIS A 1 95 ? 17.537 -9.242 -14.525 1.00 87.12 95 HIS A O 1
ATOM 755 N N . ARG A 1 96 ? 15.560 -8.198 -14.687 1.00 87.44 96 ARG A N 1
ATOM 756 C CA . ARG A 1 96 ? 16.076 -6.904 -15.135 1.00 87.44 96 ARG A CA 1
ATOM 757 C C . ARG A 1 96 ? 16.120 -5.950 -13.944 1.00 87.44 96 ARG A C 1
ATOM 759 O O . ARG A 1 96 ? 15.244 -5.991 -13.093 1.00 87.44 96 ARG A O 1
ATOM 766 N N . GLN A 1 97 ? 17.127 -5.082 -13.917 1.00 84.56 97 GLN A N 1
ATOM 767 C CA . GLN A 1 97 ? 17.192 -3.960 -12.980 1.00 84.56 97 GLN A CA 1
ATOM 768 C C . GLN A 1 97 ? 16.224 -2.880 -13.475 1.00 84.56 97 GLN A C 1
ATOM 770 O O . GLN A 1 97 ? 16.578 -2.110 -14.374 1.00 84.56 97 GLN A O 1
ATOM 775 N N . CYS A 1 98 ? 14.979 -2.928 -13.002 1.00 77.69 98 CYS A N 1
ATOM 776 C CA . CYS A 1 98 ? 13.893 -2.055 -13.433 1.00 77.69 98 CYS A CA 1
ATOM 777 C C . CYS A 1 98 ? 12.829 -1.842 -12.362 1.00 77.69 98 CYS A C 1
ATOM 779 O O . CYS A 1 98 ? 12.711 -2.738 -11.496 1.00 77.69 98 CYS A O 1
#

Foldseek 3Di:
DAPDADPQDRDTHRDPVSQVPPPQWAFDDKAADQVFRQQIWTWIFRDDPRGGDIDTDGNVVCVVVDPDDDARDDCVPPPPDPCQVVDPVNPDDDPDRD

pLDDT: mean 88.52, std 7.53, range [73.0, 97.69]